Protein AF-A0A1J3GZE6-F1 (afdb_monomer_lite)

Structure (mmCIF, N/CA/C/O backbone):
data_AF-A0A1J3GZE6-F1
#
_entry.id   AF-A0A1J3GZE6-F1
#
loop_
_atom_site.group_PDB
_atom_site.id
_atom_site.type_symbol
_atom_site.label_atom_id
_atom_site.label_alt_id
_atom_site.label_comp_id
_atom_site.label_asym_id
_atom_site.label_entity_id
_atom_site.label_seq_id
_atom_site.pdbx_PDB_ins_code
_atom_site.Cartn_x
_atom_site.Cartn_y
_atom_site.Cartn_z
_atom_site.occupancy
_atom_site.B_iso_or_equiv
_atom_site.auth_seq_id
_atom_site.auth_comp_id
_atom_site.auth_asym_id
_atom_site.auth_atom_id
_atom_site.pdbx_PDB_model_num
ATOM 1 N N . TYR A 1 1 ? -12.635 -0.125 -11.112 1.00 55.03 1 TYR A N 1
ATOM 2 C CA . TYR A 1 1 ? -11.676 -0.451 -10.037 1.00 55.03 1 TYR A CA 1
ATOM 3 C C . TYR A 1 1 ? -10.868 -1.696 -10.339 1.00 55.03 1 TYR A C 1
ATOM 5 O O . TYR A 1 1 ? -9.658 -1.614 -10.216 1.00 55.03 1 TYR A O 1
ATOM 13 N N . GLU A 1 2 ? -11.482 -2.777 -10.838 1.00 60.41 2 GLU A N 1
ATOM 14 C CA . GLU A 1 2 ? -10.746 -3.936 -11.384 1.00 60.41 2 GLU A CA 1
ATOM 15 C C . GLU A 1 2 ? -9.651 -3.513 -12.373 1.00 60.41 2 GLU A C 1
ATOM 17 O O . GLU A 1 2 ? -8.519 -3.959 -12.245 1.00 60.41 2 GLU A O 1
ATOM 22 N N . LYS A 1 3 ? -9.941 -2.526 -13.236 1.00 70.38 3 LYS A N 1
ATOM 23 C CA . LYS A 1 3 ? -8.956 -1.924 -14.152 1.00 70.38 3 LYS A CA 1
ATOM 24 C C . LYS A 1 3 ? -7.665 -1.438 -13.477 1.00 70.38 3 LYS A C 1
ATOM 26 O O . LYS A 1 3 ? -6.601 -1.561 -14.058 1.00 70.38 3 LYS A O 1
ATOM 31 N N . ALA A 1 4 ? -7.731 -0.878 -12.268 1.00 73.06 4 ALA A N 1
ATOM 32 C CA . ALA A 1 4 ? -6.535 -0.366 -11.593 1.00 73.06 4 ALA A CA 1
ATOM 33 C C . ALA A 1 4 ? -5.605 -1.511 -11.164 1.00 73.06 4 ALA A C 1
ATOM 35 O O . ALA A 1 4 ? -4.392 -1.408 -11.301 1.00 73.06 4 ALA A O 1
ATOM 36 N N . PHE A 1 5 ? -6.185 -2.624 -10.714 1.00 72.19 5 PHE A N 1
ATOM 37 C CA . PHE A 1 5 ? -5.443 -3.830 -10.364 1.00 72.19 5 PHE A CA 1
ATOM 38 C C . PHE A 1 5 ? -4.929 -4.574 -11.608 1.00 72.19 5 PHE A C 1
ATOM 40 O O . PHE A 1 5 ? -3.808 -5.079 -11.607 1.00 72.19 5 PHE A O 1
ATOM 47 N N . THR A 1 6 ? -5.705 -4.606 -12.698 1.00 81.56 6 THR A N 1
ATOM 48 C CA . THR A 1 6 ? -5.273 -5.268 -13.939 1.00 81.56 6 THR A CA 1
ATOM 49 C C . THR A 1 6 ? -4.156 -4.516 -14.652 1.00 81.56 6 THR A C 1
ATOM 51 O O . THR A 1 6 ? -3.320 -5.176 -15.254 1.00 81.56 6 THR A O 1
ATOM 54 N N . VAL A 1 7 ? -4.066 -3.185 -14.529 1.00 85.44 7 VAL A N 1
ATOM 55 C CA . VAL A 1 7 ? -2.996 -2.383 -15.158 1.00 85.44 7 VAL A CA 1
ATOM 56 C C . VAL A 1 7 ? -1.599 -2.862 -14.754 1.00 85.44 7 VAL A C 1
ATOM 58 O O . VAL A 1 7 ? -0.732 -2.982 -15.613 1.00 85.44 7 VAL A O 1
ATOM 61 N N . ILE A 1 8 ? -1.373 -3.206 -13.481 1.00 85.94 8 ILE A N 1
ATOM 62 C CA . ILE A 1 8 ? -0.070 -3.725 -13.027 1.00 85.94 8 ILE A CA 1
ATOM 63 C C . ILE A 1 8 ? 0.253 -5.062 -13.701 1.00 85.94 8 ILE A C 1
ATOM 65 O O . ILE A 1 8 ? 1.362 -5.266 -14.193 1.00 85.94 8 ILE A O 1
ATOM 69 N N . ARG A 1 9 ? -0.737 -5.953 -13.795 1.00 84.94 9 ARG A N 1
ATOM 70 C CA . ARG A 1 9 ? -0.581 -7.257 -14.451 1.00 84.94 9 ARG A CA 1
ATOM 71 C C . ARG A 1 9 ? -0.390 -7.135 -15.958 1.00 84.94 9 ARG A C 1
ATOM 73 O O . ARG A 1 9 ? 0.400 -7.881 -16.522 1.00 84.94 9 ARG A O 1
ATOM 80 N N . GLU A 1 10 ? -1.078 -6.200 -16.604 1.00 88.19 10 GLU A N 1
ATOM 81 C CA . GLU A 1 10 ? -0.914 -5.900 -18.029 1.00 88.19 10 GLU A CA 1
ATOM 82 C C . GLU A 1 10 ? 0.479 -5.333 -18.319 1.00 88.19 10 GLU A C 1
ATOM 84 O O . GLU A 1 10 ? 1.118 -5.754 -19.280 1.00 88.19 10 GLU A O 1
ATOM 89 N N . MET A 1 11 ? 0.990 -4.436 -17.466 1.00 87.56 11 MET A N 1
ATOM 90 C CA . MET A 1 11 ? 2.365 -3.937 -17.568 1.00 87.56 11 MET A CA 1
ATOM 91 C C . MET A 1 11 ? 3.372 -5.091 -17.508 1.00 87.56 11 MET A C 1
ATOM 93 O O . MET A 1 11 ? 4.210 -5.209 -18.401 1.00 87.56 11 MET A O 1
ATOM 97 N N . ILE A 1 12 ? 3.235 -5.980 -16.519 1.00 86.62 12 ILE A N 1
ATOM 98 C CA . ILE A 1 12 ? 4.091 -7.167 -16.376 1.00 86.62 12 ILE A CA 1
ATOM 99 C C . ILE A 1 12 ? 3.947 -8.102 -17.586 1.00 86.62 12 ILE A C 1
ATOM 101 O O . ILE A 1 12 ? 4.948 -8.570 -18.124 1.00 86.62 12 ILE A O 1
ATOM 105 N N . GLY A 1 13 ? 2.719 -8.343 -18.055 1.00 88.25 13 GLY A N 1
ATOM 106 C CA . GLY A 1 13 ? 2.434 -9.189 -19.218 1.00 88.25 13 GLY A CA 1
ATOM 107 C C . GLY A 1 13 ? 3.042 -8.667 -20.524 1.00 88.25 13 GLY A C 1
ATOM 108 O O . GLY A 1 13 ? 3.412 -9.459 -21.385 1.00 88.25 13 GLY A O 1
ATOM 109 N N . HIS A 1 14 ? 3.209 -7.349 -20.649 1.00 92.00 14 HIS A N 1
ATOM 110 C CA . HIS A 1 14 ? 3.910 -6.706 -21.764 1.00 92.00 14 HIS A CA 1
ATOM 111 C C . HIS A 1 14 ? 5.425 -6.545 -21.539 1.00 92.00 14 HIS A C 1
ATOM 113 O O . HIS A 1 14 ? 6.100 -5.927 -22.360 1.00 92.00 14 HIS A O 1
ATOM 119 N N . GLY A 1 15 ? 5.979 -7.094 -20.454 1.00 87.00 15 GLY A N 1
ATOM 120 C CA . GLY A 1 15 ? 7.414 -7.061 -20.159 1.00 87.00 15 GLY A CA 1
ATOM 121 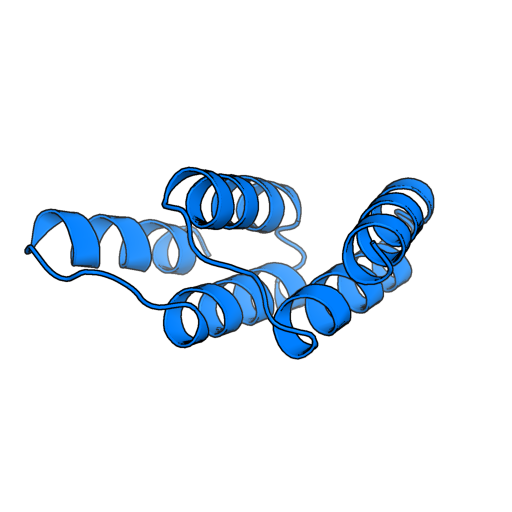C C . GLY A 1 15 ? 7.905 -5.783 -19.474 1.00 87.00 15 GLY A C 1
ATOM 122 O O . GLY A 1 15 ? 9.114 -5.598 -19.335 1.00 87.00 15 GLY A O 1
ATOM 123 N N . PHE A 1 16 ? 7.006 -4.905 -19.024 1.00 87.75 16 PHE A N 1
ATOM 124 C CA . PHE A 1 16 ? 7.377 -3.768 -18.184 1.00 87.75 16 PHE A CA 1
ATOM 125 C C . PHE A 1 16 ? 7.540 -4.212 -16.733 1.00 87.75 16 PHE A C 1
ATOM 127 O O . PHE A 1 16 ? 6.790 -5.049 -16.237 1.00 87.75 16 PHE A O 1
ATOM 134 N N . ILE A 1 17 ? 8.494 -3.603 -16.034 1.00 85.75 17 ILE A N 1
ATOM 135 C CA . ILE A 1 17 ? 8.719 -3.822 -14.605 1.00 85.75 17 ILE A CA 1
ATOM 136 C C . ILE A 1 17 ? 8.134 -2.610 -13.873 1.00 85.75 17 ILE A C 1
ATOM 138 O O . ILE A 1 17 ? 8.730 -1.532 -13.940 1.00 85.75 17 ILE A O 1
ATOM 142 N N . PRO A 1 18 ? 6.962 -2.733 -13.223 1.00 87.69 18 PRO A N 1
ATOM 143 C CA . PRO A 1 18 ? 6.393 -1.633 -12.460 1.00 87.69 18 PRO A CA 1
ATOM 144 C C . PRO A 1 18 ? 7.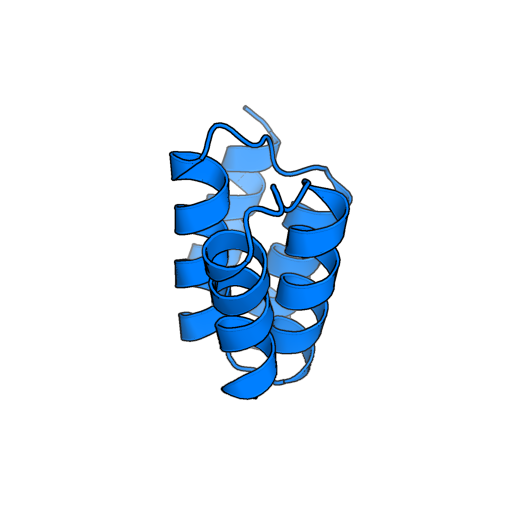294 -1.319 -11.265 1.00 87.69 18 PRO A C 1
ATOM 146 O O . PRO A 1 18 ? 7.751 -2.223 -10.566 1.00 87.69 18 PRO A O 1
ATOM 149 N N . ASP A 1 19 ? 7.541 -0.038 -11.030 1.00 88.69 19 ASP A N 1
ATOM 150 C CA . ASP A 1 19 ? 8.357 0.446 -9.920 1.00 88.69 19 ASP A CA 1
ATOM 151 C C . ASP A 1 19 ? 7.502 0.818 -8.698 1.00 88.69 19 ASP A C 1
ATOM 153 O O . ASP A 1 19 ? 6.266 0.821 -8.747 1.00 88.69 19 ASP A O 1
ATOM 157 N N . THR A 1 20 ? 8.162 1.178 -7.592 1.00 88.81 20 THR A N 1
ATOM 158 C CA . THR A 1 20 ? 7.490 1.637 -6.368 1.00 88.81 20 THR A CA 1
ATOM 159 C C . THR A 1 20 ? 6.470 2.738 -6.659 1.00 88.81 20 THR A C 1
ATOM 161 O O . THR A 1 20 ? 5.333 2.623 -6.216 1.00 88.81 20 THR A O 1
ATOM 164 N N . SER A 1 21 ? 6.812 3.747 -7.473 1.00 88.31 21 SER A N 1
ATOM 165 C CA . SER A 1 21 ? 5.896 4.855 -7.795 1.00 88.31 21 SER A CA 1
ATOM 166 C C . SER A 1 21 ? 4.609 4.379 -8.472 1.00 88.31 21 SER A C 1
ATOM 168 O O . SER A 1 21 ? 3.520 4.882 -8.179 1.00 88.31 21 SER A O 1
ATOM 170 N N . THR A 1 22 ? 4.724 3.413 -9.382 1.00 89.56 22 THR A N 1
ATOM 171 C CA . THR A 1 22 ? 3.589 2.833 -10.099 1.00 89.56 22 THR A CA 1
ATOM 172 C C . THR A 1 22 ? 2.658 2.111 -9.126 1.00 89.56 22 THR A C 1
ATOM 174 O O . THR A 1 22 ? 1.454 2.383 -9.114 1.00 89.56 22 THR A O 1
ATOM 177 N N . TYR A 1 23 ? 3.210 1.272 -8.245 1.00 90.38 23 TYR A N 1
ATOM 178 C CA . TYR A 1 23 ? 2.444 0.604 -7.191 1.00 90.38 23 TYR A CA 1
ATOM 179 C C . TYR A 1 23 ? 1.781 1.603 -6.235 1.00 90.38 23 TYR A C 1
ATOM 181 O O . TYR A 1 23 ? 0.578 1.497 -5.994 1.00 90.38 23 TYR A O 1
ATOM 189 N N . SER A 1 24 ? 2.505 2.618 -5.749 1.00 88.62 24 SER A N 1
ATOM 190 C CA . SER A 1 24 ? 1.969 3.636 -4.833 1.00 88.62 24 SER A CA 1
ATOM 191 C C . SER A 1 24 ? 0.759 4.369 -5.413 1.00 88.62 24 SER A C 1
ATOM 193 O O . SER A 1 24 ? -0.222 4.604 -4.707 1.00 88.62 24 SER A O 1
ATOM 195 N N . LYS A 1 25 ? 0.790 4.706 -6.710 1.00 89.25 25 LYS A N 1
ATOM 196 C CA . LYS A 1 25 ? -0.329 5.376 -7.395 1.00 89.25 25 LYS A CA 1
ATOM 197 C C . LYS A 1 25 ? -1.568 4.488 -7.462 1.00 89.25 25 LYS A C 1
ATOM 199 O O . LYS A 1 25 ? -2.669 4.949 -7.159 1.00 89.25 25 LYS A O 1
ATOM 204 N N . VAL A 1 26 ? -1.400 3.222 -7.842 1.00 90.00 26 VAL A N 1
ATOM 205 C CA . VAL A 1 26 ? -2.518 2.272 -7.932 1.00 90.00 26 VAL A CA 1
ATOM 206 C C . VAL A 1 26 ? -3.084 1.971 -6.542 1.00 90.00 26 VAL A C 1
ATOM 208 O O . VAL A 1 26 ? -4.303 1.962 -6.375 1.00 90.00 26 VAL A O 1
ATOM 211 N N . LEU A 1 27 ? -2.225 1.817 -5.531 1.00 89.69 27 LEU A N 1
ATOM 212 C CA . LEU A 1 27 ? -2.629 1.668 -4.131 1.00 89.69 27 LEU A CA 1
ATOM 213 C C . LEU A 1 27 ? -3.444 2.871 -3.649 1.00 89.69 27 LEU A C 1
ATOM 215 O O . LEU A 1 27 ? -4.545 2.687 -3.138 1.00 89.69 27 LEU A O 1
ATOM 219 N N . GLY A 1 28 ? -2.970 4.097 -3.892 1.00 86.75 28 GLY A N 1
ATOM 220 C CA . GLY A 1 28 ? -3.711 5.322 -3.577 1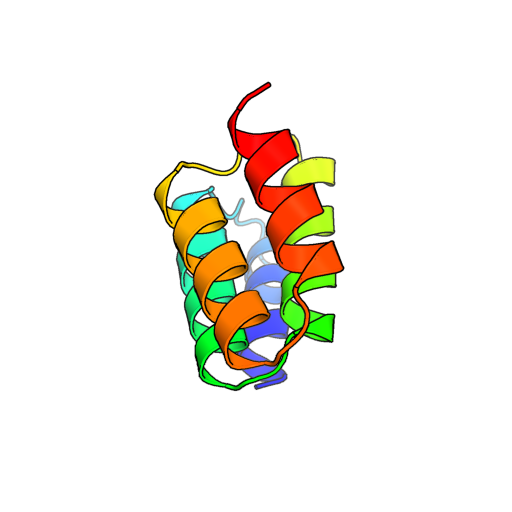.00 86.75 28 GLY A CA 1
ATOM 221 C C . GLY A 1 28 ? -5.087 5.372 -4.229 1.00 86.75 28 GLY A C 1
ATOM 222 O O . GLY A 1 28 ? -6.078 5.699 -3.575 1.00 86.75 28 GLY A O 1
ATOM 223 N N . TYR A 1 29 ? -5.180 4.975 -5.498 1.00 88.50 29 TYR A N 1
ATOM 224 C CA . TYR A 1 29 ? -6.458 4.906 -6.198 1.00 88.50 29 TYR A CA 1
ATOM 225 C C . TYR A 1 29 ? -7.415 3.866 -5.588 1.00 88.50 29 TYR A C 1
ATOM 227 O O . TYR A 1 29 ? -8.595 4.160 -5.394 1.00 88.50 29 TYR A O 1
ATOM 235 N N . LEU A 1 30 ? -6.927 2.665 -5.258 1.00 88.38 30 LEU A N 1
ATOM 236 C CA . LEU A 1 30 ? -7.733 1.605 -4.640 1.00 88.38 30 LEU A CA 1
ATOM 237 C C . LEU A 1 30 ? -8.200 1.985 -3.227 1.00 88.38 30 LEU A C 1
ATOM 239 O O . LEU A 1 30 ? -9.364 1.763 -2.892 1.00 88.38 30 LEU A O 1
ATOM 243 N N . CYS A 1 31 ? -7.331 2.615 -2.437 1.00 85.94 31 CYS A N 1
ATOM 244 C CA . CYS A 1 31 ? -7.644 3.154 -1.115 1.00 85.94 31 CYS A CA 1
ATOM 245 C C . CYS A 1 31 ? -8.743 4.220 -1.170 1.00 85.94 31 CYS A C 1
ATOM 247 O O . CYS A 1 31 ? -9.760 4.096 -0.487 1.00 85.94 31 CYS A O 1
ATOM 249 N N . ASN A 1 32 ? -8.609 5.206 -2.064 1.00 83.81 32 ASN A N 1
ATOM 250 C CA . ASN A 1 32 ? -9.625 6.246 -2.273 1.00 83.81 32 ASN A CA 1
ATOM 251 C C . ASN A 1 32 ? -10.972 5.678 -2.750 1.00 83.81 32 ASN A C 1
ATOM 253 O O . ASN A 1 32 ? -12.019 6.272 -2.512 1.00 83.81 32 ASN A O 1
ATOM 257 N N . ALA A 1 33 ? -10.952 4.523 -3.416 1.00 86.25 33 ALA A N 1
ATOM 258 C CA . ALA A 1 33 ? -12.140 3.801 -3.855 1.00 86.25 33 ALA A CA 1
ATOM 259 C C . ALA A 1 33 ? -12.727 2.846 -2.797 1.00 86.25 33 ALA A C 1
ATOM 261 O O . ALA A 1 33 ? -13.625 2.061 -3.117 1.00 86.25 33 ALA A O 1
ATOM 262 N N . SER A 1 34 ? -12.184 2.846 -1.575 1.00 84.44 34 SER A N 1
ATOM 263 C CA . SER A 1 34 ? -12.530 1.906 -0.500 1.00 84.44 34 SER A CA 1
ATOM 264 C C . SER A 1 34 ? -12.378 0.429 -0.901 1.00 84.44 34 SER A C 1
ATOM 266 O O . SER A 1 34 ? -13.048 -0.451 -0.362 1.00 84.44 34 SER A O 1
ATOM 268 N N . LYS A 1 35 ? -11.485 0.122 -1.851 1.00 86.69 35 LYS A N 1
ATOM 269 C CA . LYS A 1 35 ? -11.171 -1.242 -2.307 1.00 86.69 35 LYS A CA 1
ATOM 270 C C . LYS A 1 35 ? -9.984 -1.812 -1.531 1.00 86.69 35 LYS A C 1
ATOM 272 O O . LYS A 1 35 ? -8.963 -2.170 -2.115 1.00 86.69 35 LYS A O 1
ATOM 277 N N . MET A 1 36 ? -10.134 -1.902 -0.209 1.00 83.12 36 MET A N 1
ATOM 278 C CA . MET A 1 36 ? -9.044 -2.273 0.708 1.00 83.12 36 MET A CA 1
ATOM 279 C C . MET A 1 36 ? -8.466 -3.662 0.444 1.00 83.12 36 MET A C 1
ATOM 281 O O . MET A 1 36 ? -7.255 -3.835 0.507 1.00 83.12 36 MET A O 1
ATOM 285 N N . GLU A 1 37 ? -9.307 -4.642 0.114 1.00 84.62 37 GLU A N 1
ATOM 286 C CA . GLU A 1 37 ? -8.855 -6.007 -0.182 1.00 84.62 37 GLU A CA 1
ATOM 287 C C . GLU A 1 37 ? 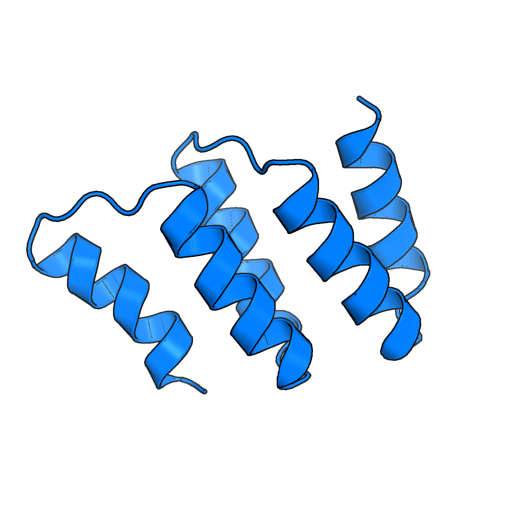-7.927 -6.039 -1.406 1.00 84.62 37 GLU A C 1
ATOM 289 O O . GLU A 1 37 ? -6.848 -6.625 -1.364 1.00 84.62 37 GLU A O 1
ATOM 294 N N . MET A 1 38 ? -8.290 -5.318 -2.472 1.00 86.75 38 MET A N 1
ATOM 295 C CA . MET A 1 38 ? -7.448 -5.197 -3.666 1.00 86.75 38 MET A CA 1
ATOM 296 C C . MET A 1 38 ? -6.152 -4.436 -3.365 1.00 86.75 38 MET A C 1
ATOM 298 O O . MET A 1 38 ? -5.094 -4.814 -3.862 1.00 86.75 38 MET A O 1
ATOM 302 N N . ALA A 1 39 ? -6.221 -3.377 -2.549 1.00 87.38 39 ALA A N 1
ATOM 303 C CA . ALA A 1 39 ? -5.039 -2.624 -2.133 1.00 87.38 39 ALA A CA 1
ATOM 304 C C . ALA A 1 39 ? -4.075 -3.498 -1.309 1.00 87.38 39 ALA A C 1
ATOM 306 O O . ALA A 1 39 ? -2.865 -3.455 -1.516 1.00 87.38 39 ALA A O 1
ATOM 307 N N . PHE A 1 40 ? -4.603 -4.348 -0.427 1.00 86.06 40 PHE A N 1
ATOM 308 C CA . PHE A 1 40 ? -3.807 -5.287 0.357 1.00 86.06 40 PHE A CA 1
ATOM 309 C C . PHE A 1 40 ? -3.073 -6.294 -0.536 1.00 86.06 40 PHE A C 1
ATOM 311 O O . PHE A 1 40 ? -1.852 -6.422 -0.446 1.00 86.06 40 PHE A O 1
ATOM 318 N N . LEU A 1 41 ? -3.799 -6.948 -1.449 1.00 88.31 41 LEU A N 1
ATOM 319 C CA . LEU A 1 41 ? -3.218 -7.915 -2.384 1.00 88.31 41 LEU A CA 1
ATOM 320 C C . LEU A 1 41 ? -2.114 -7.292 -3.242 1.00 88.31 41 LEU A C 1
ATOM 322 O O . LEU A 1 41 ? -1.066 -7.903 -3.452 1.00 88.31 41 LEU A O 1
ATOM 326 N N . LEU A 1 42 ? -2.335 -6.064 -3.713 1.00 88.81 42 LEU A N 1
ATOM 327 C CA 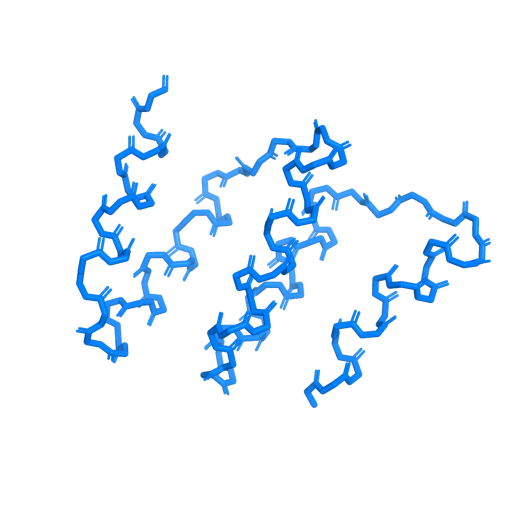. LEU A 1 42 ? -1.371 -5.365 -4.550 1.00 88.81 42 LEU A CA 1
ATOM 328 C C . LEU A 1 42 ? -0.097 -4.984 -3.782 1.00 88.81 42 LEU A C 1
ATOM 330 O O . LEU A 1 42 ? 1.004 -5.049 -4.325 1.00 88.81 42 LEU A O 1
ATOM 334 N N . PHE A 1 43 ? -0.224 -4.613 -2.512 1.00 87.50 43 PHE A N 1
ATOM 335 C CA . PHE A 1 43 ? 0.935 -4.330 -1.674 1.00 87.50 43 PHE A CA 1
ATOM 336 C C . PHE A 1 43 ? 1.730 -5.593 -1.322 1.00 87.50 43 PHE A C 1
ATOM 338 O O . PHE A 1 43 ? 2.961 -5.568 -1.309 1.00 87.50 43 PHE A O 1
ATOM 345 N N . GLU A 1 44 ? 1.060 -6.718 -1.064 1.00 87.62 44 GLU A N 1
ATOM 346 C CA . GLU A 1 44 ? 1.761 -7.994 -0.891 1.00 87.62 44 GLU A CA 1
ATOM 347 C C . GLU A 1 44 ? 2.498 -8.412 -2.168 1.00 87.62 44 GLU A C 1
ATOM 349 O O . GLU A 1 44 ? 3.616 -8.922 -2.095 1.00 87.62 44 GLU A O 1
ATOM 354 N N . GLU A 1 45 ? 1.906 -8.164 -3.339 1.00 88.38 45 GLU A N 1
ATOM 355 C CA . GLU A 1 45 ? 2.559 -8.375 -4.631 1.00 88.38 45 GLU A CA 1
ATOM 356 C C . GLU A 1 45 ? 3.810 -7.502 -4.787 1.00 88.38 45 GLU A C 1
ATOM 358 O O . GLU A 1 45 ? 4.871 -8.030 -5.123 1.00 88.38 45 GLU A O 1
ATOM 363 N N . MET A 1 46 ? 3.721 -6.214 -4.441 1.00 89.19 46 MET A N 1
ATOM 364 C CA . MET A 1 46 ? 4.861 -5.294 -4.410 1.00 89.19 46 MET A CA 1
ATOM 365 C C . MET A 1 46 ? 6.004 -5.830 -3.529 1.00 89.19 46 MET A C 1
ATOM 367 O O . MET A 1 46 ? 7.148 -5.913 -3.980 1.00 89.19 46 MET A O 1
ATOM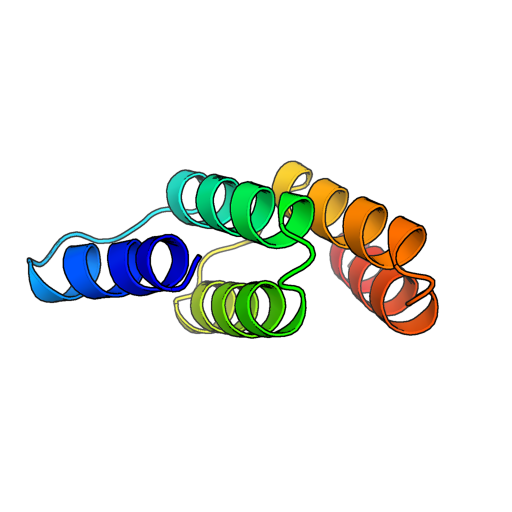 371 N N . LYS A 1 47 ? 5.696 -6.262 -2.297 1.00 85.88 47 LYS A N 1
ATOM 372 C CA . LYS A 1 47 ? 6.694 -6.816 -1.363 1.00 85.88 47 LYS A CA 1
ATOM 373 C C . LYS A 1 47 ? 7.300 -8.121 -1.872 1.00 85.88 47 LYS A C 1
ATOM 375 O O . LYS A 1 47 ? 8.511 -8.310 -1.779 1.00 85.88 47 LYS A O 1
ATOM 380 N N . ARG A 1 48 ? 6.485 -9.018 -2.433 1.00 86.94 48 ARG A N 1
ATOM 381 C CA . ARG A 1 48 ? 6.956 -10.282 -3.023 1.00 86.94 48 ARG A CA 1
ATOM 382 C C . ARG A 1 48 ? 7.859 -10.046 -4.236 1.00 86.94 48 ARG A C 1
ATOM 384 O O . ARG A 1 48 ? 8.774 -10.830 -4.460 1.00 86.94 48 ARG A O 1
ATOM 391 N N . GLY A 1 49 ? 7.635 -8.960 -4.975 1.00 83.94 49 GLY A N 1
ATOM 392 C CA . GLY A 1 49 ? 8.514 -8.492 -6.048 1.00 83.94 49 GLY A CA 1
ATOM 393 C C . GLY A 1 49 ? 9.830 -7.866 -5.570 1.00 83.94 49 GLY A C 1
ATOM 394 O O . GLY A 1 49 ? 10.615 -7.422 -6.400 1.00 83.94 49 GLY A O 1
ATOM 395 N N . GLY A 1 50 ? 10.080 -7.807 -4.256 1.00 84.19 50 GLY A N 1
ATOM 396 C CA . GLY A 1 50 ? 11.287 -7.209 -3.680 1.00 84.19 50 GLY A CA 1
ATOM 397 C C . GLY A 1 50 ? 11.287 -5.679 -3.675 1.00 84.19 50 GLY A C 1
ATOM 398 O O . GLY A 1 50 ? 12.312 -5.073 -3.368 1.00 84.19 50 GLY A O 1
ATOM 399 N N . LEU A 1 51 ? 10.158 -5.041 -4.001 1.00 86.31 51 LEU A N 1
ATOM 400 C CA . LEU A 1 51 ? 10.038 -3.590 -3.965 1.00 86.31 51 LEU A CA 1
ATOM 401 C C . LEU A 1 51 ? 9.786 -3.116 -2.535 1.00 86.31 51 LEU A C 1
ATOM 403 O O . LEU A 1 51 ? 8.928 -3.635 -1.816 1.00 86.31 51 LEU A O 1
ATOM 407 N N . VAL A 1 52 ? 10.525 -2.085 -2.135 1.00 84.12 52 VAL A N 1
ATOM 408 C CA . VAL A 1 52 ? 10.361 -1.440 -0.834 1.00 84.12 52 VAL A CA 1
ATOM 409 C C . VAL A 1 52 ? 9.305 -0.351 -0.961 1.00 84.12 52 VAL A C 1
ATOM 411 O O . VAL A 1 52 ? 9.427 0.561 -1.783 1.00 84.12 52 VAL A O 1
ATOM 414 N N . ALA A 1 53 ? 8.253 -0.468 -0.154 1.00 84.62 53 ALA A N 1
ATOM 415 C CA . ALA A 1 53 ? 7.244 0.568 -0.021 1.00 84.62 53 ALA A CA 1
ATOM 416 C C . ALA A 1 53 ? 7.839 1.802 0.654 1.00 84.62 53 ALA A C 1
ATOM 418 O O . ALA A 1 53 ? 8.490 1.701 1.693 1.00 84.62 53 ALA A O 1
ATOM 419 N N . ASP A 1 54 ? 7.612 2.964 0.054 1.00 83.94 54 ASP A N 1
ATOM 420 C CA . ASP A 1 54 ? 8.056 4.235 0.605 1.00 83.94 54 ASP A CA 1
ATOM 421 C C . ASP A 1 54 ? 7.087 4.760 1.678 1.00 83.94 54 ASP A C 1
ATOM 423 O O . ASP A 1 54 ? 5.980 4.249 1.891 1.00 83.94 54 ASP A O 1
ATOM 427 N N . VAL A 1 55 ? 7.509 5.826 2.360 1.00 85.56 55 VAL A N 1
ATOM 428 C CA . VAL A 1 55 ? 6.707 6.515 3.382 1.00 85.56 55 VAL A CA 1
ATOM 429 C C . VAL A 1 55 ? 5.341 6.933 2.835 1.00 85.56 55 VAL A C 1
ATOM 431 O O . VAL A 1 55 ? 4.337 6.843 3.541 1.00 85.56 55 VAL A O 1
ATOM 434 N N . TYR A 1 56 ? 5.287 7.363 1.574 1.00 84.56 56 TYR A N 1
ATOM 435 C CA . TYR A 1 56 ? 4.054 7.789 0.922 1.00 84.56 56 TYR A CA 1
ATOM 436 C C . TYR A 1 56 ? 3.045 6.637 0.814 1.00 84.56 56 TYR A C 1
ATOM 438 O O . TYR A 1 56 ? 1.882 6.791 1.190 1.00 84.56 56 TYR A O 1
ATOM 446 N N . THR A 1 57 ? 3.508 5.459 0.401 1.00 85.81 57 THR A N 1
ATOM 447 C CA . THR A 1 57 ? 2.700 4.240 0.290 1.00 85.81 57 THR A CA 1
ATOM 448 C C . THR A 1 57 ? 2.128 3.823 1.642 1.00 85.81 57 THR A C 1
ATOM 450 O O . THR A 1 57 ? 0.925 3.587 1.754 1.00 85.81 57 THR A O 1
ATOM 453 N N . TYR A 1 58 ? 2.955 3.788 2.691 1.00 87.69 58 TYR A N 1
ATOM 454 C CA . TYR A 1 58 ? 2.479 3.472 4.041 1.00 87.69 58 TYR A CA 1
ATOM 455 C C . TYR A 1 58 ? 1.486 4.511 4.563 1.00 87.69 58 TYR A C 1
ATOM 457 O O . TYR A 1 58 ? 0.461 4.138 5.130 1.00 87.69 58 TYR A O 1
ATOM 465 N N . THR A 1 59 ? 1.750 5.799 4.335 1.00 88.56 59 THR A N 1
ATOM 466 C CA . THR A 1 59 ? 0.868 6.891 4.775 1.00 88.56 59 THR A CA 1
ATOM 467 C C . THR A 1 59 ? -0.523 6.753 4.162 1.00 88.56 59 THR A C 1
ATOM 469 O O . THR A 1 59 ? -1.515 6.827 4.883 1.00 88.56 59 THR A O 1
ATOM 472 N N . ILE A 1 60 ? -0.600 6.484 2.853 1.00 87.06 60 ILE A N 1
ATOM 473 C CA . ILE A 1 60 ? -1.867 6.234 2.154 1.00 87.06 60 ILE A CA 1
ATOM 474 C C . ILE A 1 60 ? -2.614 5.060 2.782 1.00 87.06 60 ILE A C 1
ATOM 476 O O . ILE A 1 60 ? -3.808 5.166 3.050 1.00 87.06 60 ILE A O 1
ATOM 480 N N . MET A 1 61 ? -1.932 3.933 2.997 1.00 84.44 61 MET A N 1
ATOM 481 C CA . MET A 1 61 ? -2.575 2.722 3.506 1.00 84.44 61 MET A CA 1
ATOM 482 C C . MET A 1 61 ? -3.097 2.934 4.929 1.00 84.44 61 MET A C 1
ATOM 484 O O . MET A 1 61 ? -4.248 2.610 5.210 1.00 84.44 61 MET A O 1
ATOM 488 N N . VAL A 1 62 ? -2.292 3.537 5.809 1.00 89.00 62 VAL A N 1
ATOM 489 C CA . VAL A 1 62 ? -2.678 3.828 7.197 1.00 89.00 62 VAL A CA 1
ATOM 490 C C . VAL A 1 62 ? -3.866 4.792 7.253 1.00 89.00 62 VAL A C 1
ATOM 492 O O . VAL A 1 62 ? -4.847 4.489 7.926 1.00 89.00 62 VAL A O 1
ATOM 495 N N . ASP A 1 63 ? -3.823 5.910 6.521 1.00 88.06 63 ASP A N 1
ATOM 496 C CA . ASP A 1 63 ? -4.929 6.881 6.463 1.00 88.06 63 ASP A CA 1
ATOM 497 C C . ASP A 1 63 ? -6.226 6.232 5.956 1.00 88.06 63 ASP A C 1
ATOM 499 O O . ASP A 1 63 ? -7.294 6.379 6.555 1.00 88.06 63 ASP A O 1
ATOM 503 N N . SER A 1 64 ? -6.114 5.444 4.890 1.00 85.56 64 SER A N 1
ATOM 504 C CA . SER A 1 64 ? -7.225 4.714 4.290 1.00 85.56 64 SER A CA 1
ATOM 505 C C . SER A 1 64 ? -7.864 3.721 5.271 1.00 85.56 64 SER A C 1
ATOM 507 O O . SER A 1 64 ? -9.084 3.720 5.456 1.00 85.56 64 SER A O 1
ATOM 509 N N . PHE A 1 65 ? -7.055 2.918 5.971 1.00 83.94 65 PHE A N 1
ATOM 510 C CA . PHE A 1 65 ? -7.538 1.976 6.983 1.00 83.94 65 PHE A CA 1
ATOM 511 C C . PHE A 1 65 ? -8.174 2.679 8.187 1.00 83.94 65 PHE A C 1
ATOM 513 O O . PHE A 1 65 ? -9.236 2.252 8.642 1.00 83.94 65 PHE A O 1
ATOM 520 N N . CYS A 1 66 ? -7.589 3.784 8.659 1.00 87.81 66 CYS A N 1
ATOM 521 C CA . CYS A 1 66 ? -8.174 4.603 9.721 1.00 87.81 66 CYS A CA 1
ATOM 522 C C . CYS A 1 66 ? -9.566 5.119 9.334 1.00 87.81 66 CYS A C 1
ATOM 524 O O . CYS A 1 66 ? -10.509 4.988 10.113 1.00 87.81 66 CYS A O 1
ATOM 526 N N . LYS A 1 67 ? -9.722 5.636 8.108 1.00 85.12 67 LYS A N 1
ATOM 527 C CA . LYS A 1 67 ? -11.012 6.115 7.582 1.00 85.12 67 LYS A CA 1
ATOM 528 C C . LYS A 1 67 ? -12.052 5.005 7.432 1.00 85.12 67 LYS A C 1
ATOM 530 O O . LYS A 1 67 ? -13.241 5.271 7.568 1.00 85.12 67 LYS A O 1
ATOM 535 N N . ALA A 1 68 ? -11.619 3.771 7.183 1.00 82.88 68 ALA A N 1
ATOM 536 C CA . ALA A 1 68 ? -12.493 2.602 7.118 1.00 82.88 68 ALA A CA 1
ATOM 537 C C . ALA A 1 68 ? -12.797 1.966 8.490 1.00 82.88 68 ALA A C 1
ATOM 539 O O . ALA A 1 68 ? -13.496 0.958 8.541 1.00 82.88 68 ALA A O 1
ATOM 540 N N . GLY A 1 69 ? -12.270 2.512 9.594 1.00 85.88 69 GLY A N 1
ATOM 541 C CA . GLY A 1 69 ? -12.426 1.941 10.939 1.00 85.88 69 GLY A CA 1
ATOM 542 C C . GLY A 1 69 ? -11.597 0.673 11.187 1.00 85.88 69 GLY A C 1
ATOM 543 O O . GLY A 1 69 ? -11.759 0.014 12.211 1.00 85.88 69 GLY A O 1
ATOM 544 N N . LEU A 1 70 ? -10.684 0.333 10.276 1.00 84.31 70 LEU A N 1
ATOM 545 C CA . LEU A 1 70 ? -9.826 -0.852 10.322 1.00 84.31 70 LEU A CA 1
ATOM 546 C C . LEU A 1 70 ? -8.527 -0.545 11.091 1.00 84.31 70 LEU A C 1
ATOM 548 O O . LEU A 1 70 ? -7.422 -0.558 10.545 1.00 84.31 70 LEU A O 1
ATOM 552 N N . ILE A 1 71 ? -8.673 -0.201 12.373 1.00 87.44 71 ILE A N 1
ATOM 553 C CA . ILE A 1 71 ? -7.590 0.356 13.205 1.00 87.44 71 ILE A CA 1
ATOM 554 C C . ILE A 1 71 ? -6.463 -0.650 13.476 1.00 87.44 71 ILE A C 1
ATOM 556 O O . ILE A 1 71 ? -5.292 -0.263 13.539 1.00 87.44 71 ILE A O 1
ATOM 560 N N . GLU A 1 72 ? -6.777 -1.940 13.607 1.00 87.75 72 GLU A N 1
ATOM 561 C CA . GLU A 1 72 ? -5.761 -2.983 13.813 1.00 87.75 72 GLU A CA 1
ATOM 562 C C . GLU A 1 72 ? -4.846 -3.115 12.591 1.00 87.75 72 GLU A C 1
ATOM 564 O O . GLU A 1 72 ? -3.621 -3.185 12.721 1.00 87.75 72 GLU A O 1
ATOM 569 N N . GLN A 1 73 ? -5.431 -3.070 11.393 1.00 83.06 73 GLN A N 1
ATOM 570 C CA . GLN A 1 73 ? -4.709 -3.088 10.128 1.00 83.06 73 GLN A CA 1
ATOM 571 C C . GLN A 1 73 ? -3.853 -1.825 9.999 1.00 83.06 73 GLN A C 1
ATOM 573 O O . GLN A 1 73 ? -2.653 -1.938 9.768 1.00 83.06 73 GLN A O 1
ATOM 578 N N . ALA A 1 74 ? -4.414 -0.638 10.248 1.00 86.88 74 ALA A N 1
ATOM 579 C CA . ALA A 1 74 ? -3.639 0.605 10.270 1.00 86.88 74 ALA A CA 1
ATOM 580 C C . ALA A 1 74 ? -2.429 0.522 11.225 1.00 86.88 74 ALA A C 1
ATOM 582 O O . ALA A 1 74 ? -1.307 0.861 10.848 1.00 86.88 74 ALA A O 1
ATOM 583 N N . SER A 1 75 ? -2.631 0.002 12.438 1.00 87.25 75 SER A N 1
ATOM 584 C CA . SER A 1 75 ? -1.579 -0.117 13.457 1.00 87.25 75 SER A CA 1
ATOM 585 C C . SER A 1 75 ? -0.484 -1.104 13.057 1.00 87.25 75 SER A C 1
ATOM 587 O O . SER A 1 75 ? 0.702 -0.804 13.215 1.00 87.25 75 SER A O 1
ATOM 589 N N . LYS A 1 76 ? -0.855 -2.261 12.490 1.00 85.81 76 LYS A N 1
ATOM 590 C CA . LYS A 1 76 ? 0.110 -3.243 11.974 1.00 85.81 76 LYS A CA 1
ATOM 591 C C . LYS A 1 76 ? 1.028 -2.594 10.941 1.00 85.81 76 LYS A C 1
ATOM 593 O O . LYS A 1 76 ? 2.247 -2.708 11.042 1.00 85.81 76 LYS A O 1
ATOM 598 N N . TRP A 1 77 ? 0.457 -1.852 10.004 1.00 82.25 77 TRP A N 1
ATOM 599 C CA . TRP A 1 77 ? 1.203 -1.220 8.920 1.00 82.25 77 TRP A CA 1
ATOM 600 C C . TRP A 1 77 ? 2.066 -0.055 9.391 1.00 82.25 77 TRP A C 1
ATOM 602 O O . TRP A 1 77 ? 3.219 0.061 8.985 1.00 82.25 77 TRP A O 1
ATOM 612 N N . PHE A 1 78 ? 1.558 0.755 10.317 1.00 85.31 78 PHE A N 1
ATOM 613 C CA . PHE A 1 78 ? 2.350 1.794 10.967 1.00 85.31 78 PHE A CA 1
ATOM 614 C C . PHE A 1 78 ? 3.549 1.207 11.729 1.00 85.31 78 PHE A C 1
ATOM 616 O O . PHE A 1 78 ? 4.638 1.780 11.726 1.00 85.31 78 PHE A O 1
ATOM 623 N N . SER A 1 79 ? 3.378 0.036 12.353 1.00 85.88 79 SER A N 1
ATOM 624 C CA . SER A 1 79 ? 4.481 -0.670 13.009 1.00 85.88 79 SER A CA 1
ATOM 625 C C . SER A 1 79 ? 5.505 -1.231 12.018 1.00 85.88 79 SER A C 1
ATOM 627 O O . SER A 1 79 ? 6.693 -1.221 12.326 1.00 85.88 79 SER A O 1
ATOM 629 N N . GLU A 1 80 ? 5.069 -1.682 10.835 1.00 82.94 80 GLU A N 1
ATOM 630 C CA . GLU A 1 80 ? 5.962 -2.143 9.764 1.00 82.94 80 GLU A CA 1
ATOM 631 C C . GLU A 1 80 ? 6.789 -0.992 9.182 1.00 82.94 80 GLU A C 1
ATOM 633 O O . GLU A 1 80 ? 7.975 -1.179 8.953 1.00 82.94 80 GLU A O 1
ATOM 638 N N . MET A 1 81 ? 6.214 0.206 9.028 1.00 82.62 81 MET A N 1
ATOM 639 C CA . MET A 1 81 ? 6.944 1.398 8.571 1.00 82.62 81 MET A CA 1
ATOM 640 C C . MET A 1 81 ? 8.073 1.827 9.528 1.00 82.62 81 MET A C 1
ATOM 642 O O . MET A 1 81 ? 9.045 2.444 9.102 1.00 82.62 81 MET A O 1
ATOM 646 N N . ARG A 1 82 ? 7.928 1.562 10.833 1.00 76.75 82 ARG A N 1
ATOM 647 C CA . ARG A 1 82 ? 8.894 1.970 11.870 1.00 76.75 82 ARG A CA 1
ATOM 648 C C . ARG A 1 82 ? 10.043 0.982 12.087 1.00 76.75 82 ARG A C 1
ATOM 650 O O . ARG A 1 82 ? 10.927 1.294 12.886 1.00 76.75 82 ARG A O 1
ATOM 657 N N . LYS A 1 83 ? 9.980 -0.201 11.479 1.00 64.88 83 LYS A N 1
ATOM 658 C CA . LYS A 1 83 ? 11.028 -1.225 11.553 1.00 64.88 83 LYS A CA 1
ATOM 659 C C . LYS A 1 83 ? 12.048 -1.012 10.448 1.00 64.88 83 LYS A C 1
ATOM 661 O O . LYS A 1 83 ? 13.240 -1.206 10.757 1.00 64.88 83 LYS A O 1
#

Foldseek 3Di:
DVVLLVVCVVCVVVVHDDALVSLLVSLLVCLVVLVLVSSVVSVVVCVVVVHDHDPSSLVSNLVSCVVVVVNVSSVVSVVVNVD

InterPro domains:
  IPR002885 Pentatricopeptide repeat [PF13041] (18-67)
  IPR002885 Pentatricopeptide repeat [PS51375] (19-53)
  IPR002885 Pentatricopeptide repeat [PS51375] (54-83)
  IPR002885 Pentatricopeptide repeat [TIGR00756] (22-55)
  IPR002885 Pentatricopeptide repeat [TIGR00756] (56-83)
  IPR011990 Tetratricopeptide-like helical domain superfamily [G3DSA:1.25.40.10] (1-83)

pLDDT: mean 84.9, std 6.02, range [55.03, 92.0]

Sequence (83 aa):
YEKAFTVIREMIGHGFIPDTSTYSKVLGYLCNASKMEMAFLLFEEMKRGGLVADVYTYTIMVDSFCKAGLIEQASKWFSEMRK

Secondary structure (DSSP, 8-state):
-HHHHHHHHHHHHTT----HHHHHHHHHHHHHTT-HHHHHHHHHHHHHTTPPPPHHHHHHHHHHHHHTT-HHHHHHHHHHHT-

Organism: Noccaea caerulescens (NCBI:txid107243)

Radius of gyration: 12.32 Å; chains: 1; bounding box: 24×18×36 Å